Protein AF-A0A1M6WJD6-F1 (afdb_monomer_lite)

Secondary structure (DSSP, 8-state):
------------------PPPSS------S---TTTTHHHHHHHHHHTTHHHHHHHHSPPPSSTTPPPGGGGTS--

Structure (mmCIF, N/CA/C/O backbone):
data_AF-A0A1M6WJD6-F1
#
_entry.id   AF-A0A1M6WJD6-F1
#
loop_
_atom_site.group_PDB
_atom_site.id
_atom_site.type_symbol
_atom_site.label_atom_id
_atom_site.label_alt_id
_atom_site.label_comp_id
_atom_site.label_asym_id
_atom_site.label_entity_id
_atom_site.label_seq_id
_atom_site.pdbx_PDB_ins_code
_atom_site.Cartn_x
_atom_site.Cartn_y
_atom_site.Cartn_z
_atom_site.occupancy
_atom_site.B_iso_or_equiv
_atom_site.auth_seq_id
_atom_site.auth_comp_id
_atom_site.auth_asym_id
_atom_site.auth_atom_id
_atom_site.pdbx_PDB_model_num
ATOM 1 N N . MET A 1 1 ? -27.191 -48.799 -13.785 1.00 37.62 1 MET A N 1
ATOM 2 C CA . MET A 1 1 ? -28.248 -47.800 -13.552 1.00 37.62 1 MET A CA 1
ATOM 3 C C . MET A 1 1 ? -27.650 -46.808 -12.560 1.00 37.62 1 MET A C 1
ATOM 5 O O . MET A 1 1 ? -27.512 -47.156 -11.401 1.00 37.62 1 MET A O 1
ATOM 9 N N . GLU A 1 2 ? -26.839 -45.869 -13.058 1.00 45.22 2 GLU A N 1
ATOM 10 C CA . GLU A 1 2 ? -27.269 -44.515 -13.485 1.00 45.22 2 GLU A CA 1
ATOM 11 C C . GLU A 1 2 ? -27.595 -43.648 -12.245 1.00 45.22 2 GLU A C 1
ATOM 13 O O . GLU A 1 2 ? -28.437 -44.049 -11.458 1.00 45.22 2 GLU A O 1
ATOM 18 N N . LEU A 1 3 ? -26.972 -42.497 -11.954 1.00 45.53 3 LEU A N 1
ATOM 19 C CA . LEU A 1 3 ? -26.120 -41.610 -12.751 1.00 45.53 3 LEU A CA 1
ATOM 20 C C . LEU A 1 3 ? -25.059 -40.901 -11.890 1.00 45.53 3 LEU A C 1
ATOM 22 O O . LEU A 1 3 ? -25.345 -40.352 -10.826 1.00 45.53 3 LEU A O 1
ATOM 26 N N . THR A 1 4 ? -23.845 -40.832 -12.430 1.00 48.12 4 THR A N 1
ATOM 27 C CA . THR A 1 4 ? -22.797 -39.874 -12.072 1.00 48.12 4 THR A CA 1
ATOM 28 C C . THR A 1 4 ? -23.276 -38.471 -12.444 1.00 48.12 4 THR A C 1
ATOM 30 O O . THR A 1 4 ? -23.403 -38.169 -13.627 1.00 48.12 4 THR A O 1
ATOM 33 N N . THR A 1 5 ? -23.529 -37.593 -11.472 1.00 44.62 5 THR A N 1
ATOM 34 C CA . THR A 1 5 ? -23.741 -36.165 -11.765 1.00 44.62 5 THR A CA 1
ATOM 35 C C . THR A 1 5 ? -22.464 -35.402 -11.435 1.00 44.62 5 THR A C 1
ATOM 37 O O . THR A 1 5 ? -22.314 -34.812 -10.371 1.00 44.62 5 THR A O 1
ATOM 40 N N . THR A 1 6 ? -21.509 -35.453 -12.364 1.00 48.88 6 THR A N 1
ATOM 41 C CA . THR A 1 6 ? -20.438 -34.458 -12.452 1.00 48.88 6 THR A CA 1
ATOM 42 C C . THR A 1 6 ? -21.044 -33.204 -13.070 1.00 48.88 6 THR A C 1
ATOM 44 O O . THR A 1 6 ? -21.235 -33.126 -14.280 1.00 48.88 6 THR A O 1
ATOM 47 N N . THR A 1 7 ? -21.345 -32.202 -12.251 1.00 50.31 7 THR A N 1
ATOM 48 C CA . THR A 1 7 ? -21.552 -30.834 -12.738 1.00 50.31 7 THR A CA 1
ATOM 49 C C . THR A 1 7 ? -20.203 -30.135 -12.769 1.00 50.31 7 THR A C 1
ATOM 51 O O . THR A 1 7 ? -19.778 -29.506 -11.802 1.00 50.31 7 THR A O 1
ATOM 54 N N . TYR A 1 8 ? -19.506 -30.286 -13.893 1.00 42.94 8 TYR A N 1
ATOM 55 C CA . TYR A 1 8 ? -18.330 -29.490 -14.220 1.00 42.94 8 TYR A CA 1
ATOM 56 C C . TYR A 1 8 ? -18.825 -28.109 -14.672 1.00 42.94 8 TYR A C 1
ATOM 58 O O . TYR A 1 8 ? -19.188 -27.908 -15.831 1.00 42.94 8 TYR A O 1
ATOM 66 N N . HIS A 1 9 ? -18.895 -27.150 -13.749 1.00 50.69 9 HIS A N 1
ATOM 67 C CA . HIS A 1 9 ? -19.106 -25.750 -14.110 1.00 50.69 9 HIS A CA 1
ATOM 68 C C . HIS A 1 9 ? -17.806 -25.196 -14.706 1.00 50.69 9 HIS A C 1
ATOM 70 O O . HIS A 1 9 ? -16.984 -24.613 -14.010 1.00 50.69 9 HIS A O 1
ATOM 76 N N . GLN A 1 10 ? -17.618 -25.379 -16.016 1.00 55.28 10 GLN A N 1
ATOM 77 C CA . GLN A 1 10 ? -16.640 -24.612 -16.790 1.00 55.28 10 GLN A CA 1
ATOM 78 C C . GLN A 1 10 ? -17.197 -23.204 -17.042 1.00 55.28 10 GLN A C 1
ATOM 80 O O . GLN A 1 10 ? -17.616 -22.868 -18.147 1.00 55.28 10 GLN A O 1
ATOM 85 N N . ARG A 1 11 ? -17.225 -22.365 -16.005 1.00 55.84 11 ARG A N 1
ATOM 86 C CA . ARG A 1 11 ? -17.009 -20.929 -16.209 1.00 55.84 11 ARG A CA 1
ATOM 87 C C . ARG A 1 11 ? -15.502 -20.715 -16.131 1.00 55.84 11 ARG A C 1
ATOM 89 O O . ARG A 1 11 ? -14.833 -21.420 -15.384 1.00 55.84 11 ARG A O 1
ATOM 96 N N . GLY A 1 12 ? -14.957 -19.814 -16.943 1.00 53.06 12 GLY A N 1
ATOM 97 C CA . GLY A 1 12 ? -13.537 -19.446 -16.933 1.00 53.06 12 GLY A CA 1
ATOM 98 C C . GLY A 1 12 ? -13.151 -18.721 -15.645 1.00 53.06 12 GLY A C 1
ATOM 99 O O . GLY A 1 12 ? -12.785 -17.552 -15.669 1.00 53.06 12 GLY A O 1
ATOM 100 N N . GLU A 1 13 ? -13.286 -19.402 -14.518 1.00 56.44 13 GLU A N 1
ATOM 101 C CA . GLU A 1 13 ? -12.947 -18.932 -13.192 1.00 56.44 13 GLU A CA 1
ATOM 102 C C . GLU A 1 13 ? -11.541 -19.460 -12.958 1.00 56.44 13 GLU A C 1
ATOM 104 O O . GLU A 1 13 ? -11.336 -20.640 -12.671 1.00 56.44 13 GLU A O 1
ATOM 109 N N . ALA A 1 14 ? -10.538 -18.606 -13.172 1.00 63.66 14 ALA A N 1
ATOM 110 C CA . ALA A 1 14 ? -9.239 -18.863 -12.579 1.00 63.66 14 ALA A CA 1
ATOM 111 C C . ALA A 1 14 ? -9.512 -19.149 -11.097 1.00 63.66 14 ALA A C 1
ATOM 113 O O . ALA A 1 14 ? -10.077 -18.289 -10.421 1.00 63.66 14 ALA A O 1
ATOM 114 N N . MET A 1 15 ? -9.211 -20.369 -10.635 1.00 60.91 15 MET A N 1
ATOM 115 C CA . MET A 1 15 ? -9.322 -20.743 -9.229 1.00 60.91 15 MET A CA 1
ATOM 116 C C . MET A 1 15 ? -8.418 -19.782 -8.461 1.00 60.91 15 MET A C 1
ATOM 118 O O . MET A 1 15 ? -7.204 -19.961 -8.396 1.00 60.91 15 MET A O 1
ATOM 122 N N . MET A 1 16 ? -9.005 -18.691 -7.988 1.00 69.00 16 MET A N 1
ATOM 123 C CA . MET A 1 16 ? -8.298 -17.665 -7.254 1.00 69.00 16 MET A CA 1
ATOM 124 C C . MET A 1 16 ? -7.999 -18.260 -5.891 1.00 69.00 16 MET A C 1
ATOM 126 O O . MET A 1 16 ? -8.910 -18.586 -5.131 1.00 69.00 16 MET A O 1
ATOM 130 N N . THR A 1 17 ? -6.713 -18.480 -5.628 1.00 75.19 17 THR A N 1
ATOM 131 C CA . THR A 1 17 ? -6.245 -18.955 -4.333 1.00 75.19 17 THR A CA 1
ATOM 132 C C . THR A 1 17 ? -6.793 -18.020 -3.267 1.00 75.19 17 THR A C 1
ATOM 134 O O . THR A 1 17 ? -6.478 -16.830 -3.252 1.00 75.19 17 THR A O 1
ATOM 137 N N . GLN A 1 18 ? -7.643 -18.551 -2.393 1.00 70.44 18 GLN A N 1
ATOM 138 C CA . GLN A 1 18 ? -8.142 -17.798 -1.258 1.00 70.44 18 GLN A CA 1
ATOM 139 C C . GLN A 1 18 ? -6.986 -17.589 -0.278 1.00 70.44 18 GLN A C 1
ATOM 141 O O . GLN A 1 18 ? -6.561 -18.521 0.405 1.00 70.44 18 GLN A O 1
ATOM 146 N N . THR A 1 19 ? -6.466 -16.367 -0.219 1.00 69.75 19 THR A N 1
ATOM 147 C CA . THR A 1 19 ? -5.442 -15.996 0.758 1.00 69.75 19 THR A CA 1
ATOM 148 C C . THR A 1 19 ? -6.103 -15.764 2.110 1.00 69.75 19 THR A C 1
ATOM 150 O O . THR A 1 19 ? -6.989 -14.921 2.247 1.00 69.75 19 THR A O 1
ATOM 153 N N . VAL A 1 20 ? -5.671 -16.516 3.120 1.00 76.56 20 VAL A N 1
ATOM 154 C CA . VAL A 1 20 ? -6.017 -16.243 4.517 1.00 76.56 20 VAL A CA 1
ATOM 155 C C . VAL A 1 20 ? -5.020 -15.217 5.043 1.00 76.56 20 VAL A C 1
ATOM 157 O O . VAL A 1 20 ? -3.812 -15.426 4.941 1.00 76.56 20 VAL A O 1
ATOM 160 N N . LEU A 1 21 ? -5.518 -14.107 5.589 1.00 71.19 21 LEU A N 1
ATOM 161 C CA . LEU A 1 21 ? -4.671 -13.095 6.217 1.00 71.19 21 LEU A CA 1
ATOM 162 C C . LEU A 1 21 ? -3.950 -13.724 7.426 1.00 71.19 21 LEU A C 1
ATOM 164 O O . LEU A 1 21 ? -4.618 -14.331 8.267 1.00 71.19 21 LEU A O 1
ATOM 168 N N . PRO A 1 22 ? -2.616 -13.595 7.560 1.00 74.19 22 PRO A N 1
ATOM 169 C CA . PRO A 1 22 ? -1.843 -14.226 8.635 1.00 74.19 22 PRO A CA 1
ATOM 170 C C . PRO A 1 22 ? -1.975 -13.482 9.978 1.00 74.19 22 PRO A C 1
ATOM 172 O O . PRO A 1 22 ? -1.067 -13.513 10.806 1.00 74.19 22 PRO A O 1
ATOM 175 N N . PHE A 1 23 ? -3.089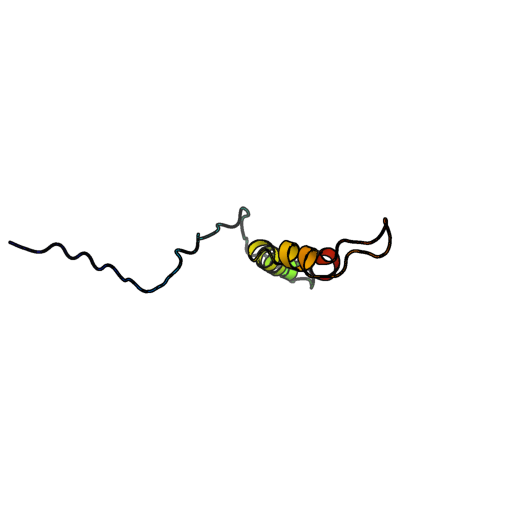 -12.786 10.201 1.00 71.81 23 PHE A N 1
ATOM 176 C CA . PHE A 1 23 ? -3.354 -12.004 11.401 1.00 71.81 23 PHE A CA 1
ATOM 177 C C . PHE A 1 23 ? -4.821 -12.107 11.808 1.00 71.81 23 PHE A C 1
ATOM 179 O O . PHE A 1 23 ? -5.715 -12.352 10.995 1.00 71.81 23 PHE A O 1
ATOM 186 N N . LYS A 1 24 ? -5.067 -11.934 13.106 1.00 68.88 24 LYS A N 1
ATOM 187 C CA . LYS A 1 24 ? -6.399 -12.034 13.689 1.00 68.88 24 LYS A CA 1
ATOM 188 C C . LYS A 1 24 ? -7.062 -10.661 13.706 1.00 68.88 24 LYS A C 1
ATOM 190 O O . LYS A 1 24 ? -6.481 -9.701 14.199 1.00 68.88 24 LYS A O 1
ATOM 195 N N . LEU A 1 25 ? -8.274 -10.589 13.165 1.00 74.38 25 LEU A N 1
ATOM 196 C CA . LEU A 1 25 ? -9.119 -9.404 13.255 1.00 74.38 25 LEU A CA 1
ATOM 197 C C . LEU A 1 25 ? -9.932 -9.471 14.549 1.00 74.38 25 LEU A C 1
ATOM 199 O O . LEU A 1 25 ? -10.592 -10.477 14.816 1.00 74.38 25 LEU A O 1
ATOM 203 N N . GLU A 1 26 ? -9.896 -8.400 15.332 1.00 76.88 26 GLU A N 1
ATOM 204 C CA . GLU A 1 26 ? -10.725 -8.227 16.523 1.00 76.88 26 GLU A CA 1
ATOM 205 C C . GLU A 1 26 ? -11.537 -6.938 16.404 1.00 76.88 26 GLU A C 1
ATOM 207 O O . GLU A 1 26 ? -11.117 -5.973 15.763 1.00 76.88 26 GLU A O 1
ATOM 212 N N . VAL A 1 27 ? -12.731 -6.933 16.996 1.00 77.44 27 VAL A N 1
ATOM 213 C CA . VAL A 1 27 ? -13.556 -5.726 17.061 1.00 77.44 27 VAL A CA 1
ATOM 214 C C . VAL A 1 27 ? -12.977 -4.826 18.143 1.00 77.44 27 VAL A C 1
ATOM 216 O O . VAL A 1 27 ? -12.834 -5.250 19.288 1.00 77.44 27 VAL A O 1
ATOM 219 N N . THR A 1 28 ? -12.680 -3.580 17.790 1.00 76.12 28 THR A N 1
ATOM 220 C CA . THR A 1 28 ? -12.247 -2.554 18.738 1.00 76.12 28 THR A CA 1
ATOM 221 C C . THR A 1 28 ? -13.248 -1.404 18.768 1.00 76.12 28 THR A C 1
ATOM 223 O O . THR A 1 28 ? -13.860 -1.075 17.753 1.00 76.12 28 THR A O 1
ATOM 226 N N . ASN A 1 29 ? -13.416 -0.799 19.945 1.00 80.38 29 ASN A N 1
ATOM 227 C CA . ASN A 1 29 ? -14.167 0.449 20.119 1.00 80.38 29 ASN A CA 1
ATOM 228 C C . ASN A 1 29 ? -13.262 1.683 19.984 1.00 80.38 29 ASN A C 1
ATOM 230 O O . ASN A 1 29 ? -13.712 2.807 20.202 1.00 80.38 29 ASN A O 1
ATOM 234 N N . GLU A 1 30 ? -11.981 1.484 19.673 1.00 77.62 30 GLU A N 1
ATOM 235 C CA . GLU A 1 30 ? -11.080 2.582 19.358 1.00 77.62 30 GLU A CA 1
ATOM 236 C C . GLU A 1 30 ? -11.557 3.304 18.099 1.00 77.62 30 GLU A C 1
ATOM 238 O O . GLU A 1 30 ? -11.947 2.690 17.103 1.00 77.62 30 GLU A O 1
ATOM 243 N N . THR A 1 31 ? -11.520 4.634 18.139 1.00 76.50 31 THR A N 1
ATOM 244 C CA . THR A 1 31 ? -11.807 5.450 16.964 1.00 76.50 31 THR A CA 1
ATOM 245 C C . THR A 1 31 ? -10.825 5.076 15.861 1.00 76.50 31 THR A C 1
ATOM 247 O O . THR A 1 31 ? -9.615 5.225 16.041 1.00 76.50 31 THR A O 1
ATOM 250 N N . ILE A 1 32 ? -11.339 4.635 14.709 1.00 71.00 32 ILE A N 1
ATOM 251 C CA . ILE A 1 32 ? -10.524 4.432 13.509 1.00 71.00 32 ILE A CA 1
ATOM 252 C C . ILE A 1 32 ? -9.825 5.756 13.202 1.00 71.00 32 ILE A C 1
ATOM 254 O O . ILE A 1 32 ? -10.446 6.742 12.803 1.00 71.00 32 ILE A O 1
ATOM 258 N N . THR A 1 33 ? -8.516 5.785 13.430 1.00 73.12 33 THR A N 1
ATOM 259 C CA . THR A 1 33 ? -7.676 6.896 12.998 1.00 73.12 33 THR A CA 1
ATOM 260 C C . THR A 1 33 ? -7.484 6.793 11.489 1.00 73.12 33 THR A C 1
ATOM 262 O O . THR A 1 33 ? -7.608 5.711 10.913 1.00 73.12 33 THR A O 1
ATOM 265 N N . ALA A 1 34 ? -7.154 7.904 10.828 1.00 70.62 34 ALA A N 1
ATOM 266 C CA . ALA A 1 34 ? -6.959 7.931 9.375 1.00 70.62 34 ALA A CA 1
ATOM 267 C C . ALA A 1 34 ? -5.993 6.837 8.862 1.00 70.62 34 ALA A C 1
ATOM 269 O O . ALA A 1 34 ? -6.151 6.359 7.745 1.00 70.62 34 ALA A O 1
ATOM 270 N N . HIS A 1 35 ? -5.042 6.402 9.696 1.00 73.88 35 HIS A N 1
ATOM 271 C CA . HIS A 1 35 ? -4.052 5.379 9.363 1.00 73.88 35 HIS A CA 1
ATOM 272 C C . HIS A 1 35 ? -4.526 3.943 9.647 1.00 73.88 35 HIS A C 1
ATOM 274 O O . HIS A 1 35 ? -4.052 3.014 9.001 1.00 73.88 35 HIS A O 1
ATOM 280 N N . ALA A 1 36 ? -5.487 3.731 10.554 1.00 75.19 36 ALA A N 1
ATOM 281 C CA . ALA A 1 36 ? -5.962 2.388 10.907 1.00 75.19 36 ALA A CA 1
ATOM 282 C C . ALA A 1 36 ? -6.658 1.679 9.727 1.00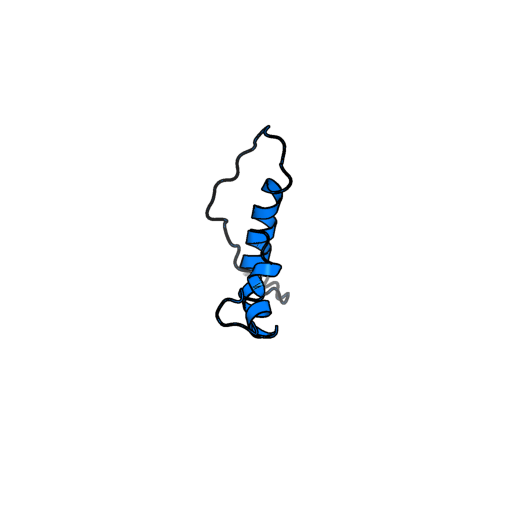 75.19 36 ALA A C 1
ATOM 284 O O . ALA A 1 36 ? -6.539 0.466 9.569 1.00 75.19 36 ALA A O 1
ATOM 285 N N . GLY A 1 37 ? -7.328 2.436 8.852 1.00 77.12 37 GLY A N 1
ATOM 286 C CA . GLY A 1 37 ? -7.926 1.896 7.625 1.00 77.12 37 GLY A CA 1
ATOM 287 C C . GLY A 1 37 ? -6.915 1.560 6.522 1.00 77.12 37 GLY A C 1
ATOM 288 O O . GLY A 1 37 ? -7.244 0.811 5.601 1.00 77.12 37 GLY A O 1
ATOM 289 N N . LEU A 1 38 ? -5.686 2.082 6.605 1.00 85.56 38 LEU A N 1
ATOM 290 C CA . LEU A 1 38 ? -4.688 1.923 5.547 1.00 85.56 38 LEU A CA 1
ATOM 291 C C . LEU A 1 38 ? -4.039 0.542 5.540 1.00 85.56 38 LEU A C 1
ATOM 293 O O . LEU A 1 38 ? -3.597 0.118 4.483 1.00 85.56 38 LEU A O 1
ATOM 297 N N . VAL A 1 39 ? -4.052 -0.199 6.653 1.00 84.38 39 VAL A N 1
ATOM 298 C CA . VAL A 1 39 ? -3.491 -1.562 6.707 1.00 84.38 39 VAL A CA 1
ATOM 299 C C . VAL A 1 39 ? -4.207 -2.496 5.729 1.00 84.38 39 VAL A C 1
ATOM 301 O O . VAL A 1 39 ? -3.563 -3.202 4.960 1.00 84.38 39 VAL A O 1
ATOM 304 N N . VAL A 1 40 ? -5.543 -2.460 5.695 1.00 84.06 40 VAL A N 1
ATOM 305 C CA . VAL A 1 40 ? -6.333 -3.285 4.763 1.00 84.06 40 VAL A CA 1
ATOM 306 C C . VAL A 1 40 ? -6.065 -2.877 3.314 1.00 84.06 40 VAL A C 1
ATOM 308 O O . VAL A 1 40 ? -5.942 -3.728 2.435 1.00 84.06 40 VAL A O 1
ATOM 311 N N . PHE A 1 41 ? -5.949 -1.572 3.060 1.00 85.44 41 PHE A N 1
ATOM 312 C CA . PHE A 1 41 ? -5.630 -1.058 1.733 1.00 85.44 41 PHE A CA 1
ATOM 313 C C . PHE A 1 41 ? -4.199 -1.423 1.298 1.00 85.44 41 PHE A C 1
ATOM 315 O O . PHE A 1 41 ? -3.999 -1.832 0.156 1.00 85.44 41 PHE A O 1
ATOM 322 N N . GLY A 1 42 ? -3.228 -1.355 2.210 1.00 88.38 42 GLY A N 1
ATOM 323 C CA . GLY A 1 42 ? -1.840 -1.755 1.990 1.00 88.38 42 GLY A CA 1
ATOM 324 C C . GLY A 1 42 ? -1.722 -3.234 1.636 1.00 88.38 42 GLY A C 1
ATOM 325 O O . GLY A 1 42 ? -1.137 -3.565 0.608 1.00 88.38 42 GLY A O 1
ATOM 326 N N . GLU A 1 43 ? -2.371 -4.116 2.397 1.00 86.69 43 GLU A N 1
ATOM 327 C CA . GLU A 1 43 ? -2.413 -5.557 2.101 1.00 86.69 43 GLU A CA 1
ATOM 328 C C . GLU A 1 43 ? -3.087 -5.859 0.757 1.00 86.69 43 GLU A C 1
ATOM 330 O O . GLU A 1 43 ? -2.628 -6.714 -0.001 1.00 86.69 43 GLU A O 1
ATOM 335 N N . PHE A 1 44 ? -4.151 -5.131 0.408 1.00 87.44 44 PHE A N 1
ATOM 336 C CA . PHE A 1 44 ? -4.797 -5.266 -0.897 1.00 87.44 44 PHE A CA 1
ATOM 337 C C . PHE A 1 44 ? -3.851 -4.886 -2.048 1.00 87.44 44 PHE A C 1
ATOM 339 O O . PHE A 1 44 ? -3.692 -5.644 -3.007 1.00 87.44 44 PHE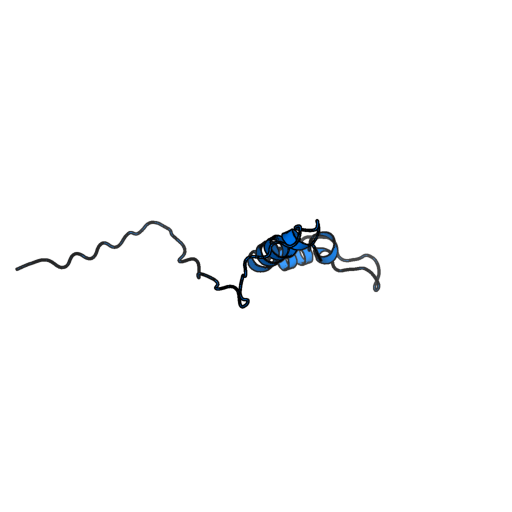 A O 1
ATOM 346 N N . VAL A 1 45 ? -3.183 -3.736 -1.938 1.00 90.25 45 VAL A N 1
ATOM 347 C CA . VAL A 1 45 ? -2.192 -3.249 -2.910 1.00 90.25 45 VAL A CA 1
ATOM 348 C C . VAL A 1 45 ? -1.011 -4.219 -3.036 1.00 90.25 45 VAL A C 1
ATOM 350 O O . VAL A 1 45 ? -0.570 -4.521 -4.153 1.00 90.25 45 VAL A O 1
ATOM 353 N N . HIS A 1 46 ? -0.542 -4.754 -1.908 1.00 88.56 46 HIS A N 1
ATOM 354 C CA . HIS A 1 46 ? 0.529 -5.741 -1.849 1.00 88.56 46 HIS A CA 1
ATOM 355 C C . HIS A 1 46 ? 0.120 -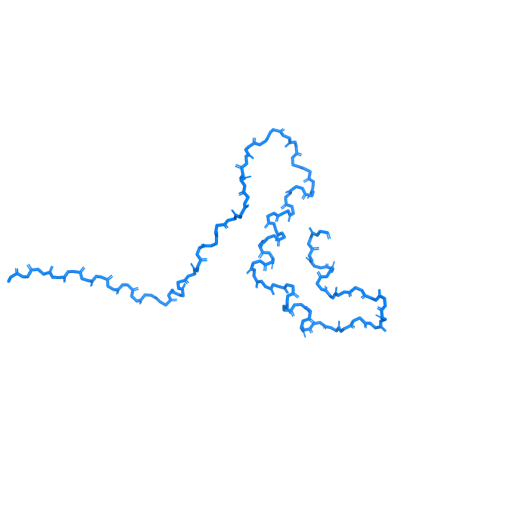7.063 -2.513 1.00 88.56 46 HIS A C 1
ATOM 357 O O . HIS A 1 46 ? 0.834 -7.564 -3.384 1.00 88.56 46 HIS A O 1
ATOM 363 N N . GLY A 1 47 ? -1.061 -7.592 -2.176 1.00 88.50 47 GLY A N 1
ATOM 364 C CA . GLY A 1 47 ? -1.603 -8.836 -2.729 1.00 88.50 47 GLY A CA 1
ATOM 365 C C . GLY A 1 47 ? -1.874 -8.777 -4.236 1.00 88.50 47 GLY A C 1
ATOM 366 O O . GLY A 1 47 ? -1.718 -9.781 -4.929 1.00 88.50 47 GLY A O 1
ATOM 367 N N . LEU A 1 48 ? -2.199 -7.596 -4.772 1.00 91.56 48 LEU A N 1
ATOM 368 C CA . LEU A 1 48 ? -2.292 -7.362 -6.219 1.00 91.56 48 LEU A CA 1
ATOM 369 C C . LEU A 1 48 ? -0.927 -7.339 -6.931 1.00 91.56 48 LEU A C 1
ATOM 371 O O . LEU A 1 48 ? -0.877 -7.308 -8.163 1.00 91.56 48 LEU A O 1
ATOM 375 N N . GLY A 1 49 ? 0.184 -7.302 -6.191 1.00 92.69 49 GLY A N 1
ATOM 376 C CA . GLY A 1 49 ? 1.522 -7.136 -6.755 1.00 92.69 49 GLY A CA 1
ATOM 377 C C . GLY A 1 49 ? 1.759 -5.744 -7.351 1.00 92.69 49 GLY A C 1
ATOM 378 O O . GLY A 1 49 ? 2.655 -5.574 -8.186 1.00 92.69 49 GLY A O 1
ATOM 379 N N . LEU A 1 50 ? 0.975 -4.736 -6.946 1.00 93.12 50 LEU A N 1
ATOM 380 C CA . LEU A 1 50 ? 1.043 -3.391 -7.520 1.00 93.12 50 LEU A CA 1
ATOM 381 C C . LEU A 1 50 ? 2.426 -2.759 -7.322 1.00 93.12 50 LEU A C 1
ATOM 383 O O . LEU A 1 50 ? 2.951 -2.156 -8.256 1.00 93.12 50 LEU A O 1
ATOM 387 N N . ASN A 1 51 ? 3.066 -2.975 -6.171 1.00 93.00 51 ASN A N 1
ATOM 388 C CA . ASN A 1 51 ? 4.420 -2.479 -5.896 1.00 93.00 51 ASN A CA 1
ATOM 389 C C . ASN A 1 51 ? 5.426 -2.958 -6.956 1.00 93.00 51 ASN A C 1
ATOM 391 O O . ASN A 1 51 ? 6.234 -2.177 -7.463 1.00 93.00 51 ASN A O 1
ATOM 395 N N . ALA A 1 52 ? 5.345 -4.235 -7.345 1.00 94.25 52 ALA A N 1
ATOM 396 C CA . ALA A 1 52 ? 6.216 -4.816 -8.363 1.00 94.25 52 ALA A CA 1
ATOM 397 C C . ALA A 1 52 ? 5.930 -4.235 -9.756 1.00 94.25 52 ALA A C 1
ATOM 399 O O . ALA A 1 52 ? 6.858 -3.962 -10.52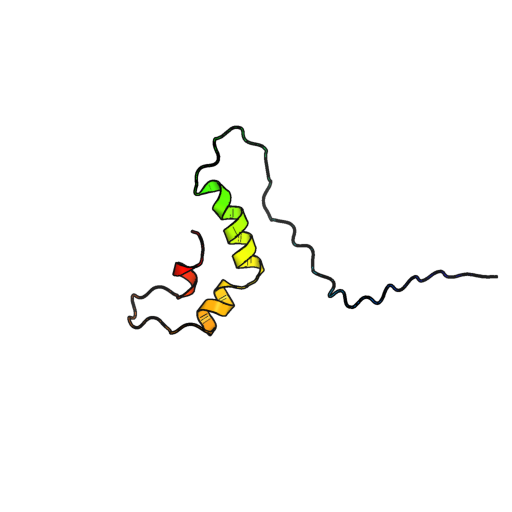1 1.00 94.25 52 ALA A O 1
ATOM 400 N N . LEU A 1 53 ? 4.655 -4.011 -10.086 1.00 96.06 53 LEU A N 1
ATOM 401 C CA . LEU A 1 53 ? 4.256 -3.355 -11.333 1.00 96.06 53 LEU A CA 1
ATOM 402 C C . LEU A 1 53 ? 4.771 -1.913 -11.393 1.00 96.06 53 LEU A C 1
ATOM 404 O O . LEU A 1 53 ? 5.334 -1.504 -12.406 1.00 96.06 53 LEU A O 1
ATOM 408 N N . VAL A 1 54 ? 4.619 -1.159 -10.312 1.00 95.50 54 VAL A N 1
ATOM 409 C CA . VAL A 1 54 ? 5.032 0.243 -10.220 1.00 95.50 54 VAL A CA 1
ATOM 410 C C . VAL A 1 54 ? 6.547 0.369 -10.353 1.00 95.50 54 VAL A C 1
ATOM 412 O O . VAL A 1 54 ? 7.025 1.106 -11.214 1.00 95.50 54 VAL A O 1
ATOM 415 N N . ASN A 1 55 ? 7.307 -0.429 -9.603 1.00 95.00 55 ASN A N 1
ATOM 416 C CA . ASN A 1 55 ? 8.770 -0.429 -9.682 1.00 95.00 55 ASN A CA 1
ATOM 417 C C . ASN A 1 55 ? 9.308 -0.851 -11.058 1.00 95.00 55 ASN A C 1
ATOM 419 O O . ASN A 1 55 ? 10.412 -0.456 -11.428 1.00 95.00 55 ASN A O 1
ATOM 423 N N . ARG A 1 56 ? 8.548 -1.651 -11.820 1.00 96.31 56 ARG A N 1
ATOM 424 C CA . ARG A 1 56 ? 8.934 -2.082 -13.170 1.00 96.31 56 ARG A CA 1
ATOM 425 C C . ARG A 1 56 ? 8.636 -1.038 -14.243 1.00 96.31 56 ARG A C 1
ATOM 427 O O . ARG A 1 56 ? 9.411 -0.922 -15.187 1.00 96.31 56 ARG A O 1
ATOM 434 N N . ASN A 1 57 ? 7.496 -0.356 -14.149 1.00 96.81 57 ASN A N 1
ATOM 435 C CA . ASN A 1 57 ? 6.989 0.483 -15.239 1.00 96.81 57 ASN A CA 1
ATOM 436 C C . ASN A 1 57 ? 7.266 1.978 -15.043 1.00 96.81 57 ASN A C 1
ATOM 438 O O . ASN A 1 57 ? 7.256 2.718 -16.025 1.00 96.81 57 ASN A O 1
ATOM 442 N N . LEU A 1 58 ? 7.499 2.438 -13.810 1.00 95.31 58 LEU A N 1
ATOM 443 C CA . LEU A 1 58 ? 7.835 3.836 -13.556 1.00 95.31 58 LEU A CA 1
ATOM 444 C C . LEU A 1 58 ? 9.340 4.103 -13.714 1.00 95.31 58 LEU A C 1
ATOM 446 O O . LEU A 1 58 ? 10.157 3.191 -13.554 1.00 95.31 58 LEU A O 1
ATOM 450 N N . PRO A 1 59 ? 9.727 5.358 -14.019 1.00 94.38 59 PRO A N 1
ATOM 451 C CA . PRO A 1 59 ? 11.126 5.749 -14.078 1.00 94.38 59 PRO A CA 1
ATOM 452 C C . PRO A 1 59 ? 11.868 5.408 -12.788 1.00 94.38 59 PRO A C 1
ATOM 454 O O . PRO A 1 59 ? 11.352 5.579 -11.683 1.00 94.38 59 PRO A O 1
ATOM 457 N N . LYS A 1 60 ? 13.117 4.961 -12.939 1.00 92.19 60 LYS A N 1
ATOM 458 C CA . LYS A 1 60 ? 14.008 4.769 -11.797 1.00 92.19 60 LYS A CA 1
ATOM 459 C C . LYS A 1 60 ? 14.319 6.111 -11.128 1.00 92.19 60 LYS A C 1
ATOM 461 O O . LYS A 1 60 ? 14.280 7.150 -11.794 1.00 92.19 60 LYS A O 1
ATOM 466 N N . PRO A 1 61 ? 14.693 6.099 -9.841 1.00 91.88 61 PRO A N 1
ATOM 467 C CA . PRO A 1 61 ? 15.085 7.317 -9.156 1.00 91.88 61 PRO A CA 1
ATOM 468 C C . PRO A 1 61 ? 16.309 7.936 -9.837 1.00 91.8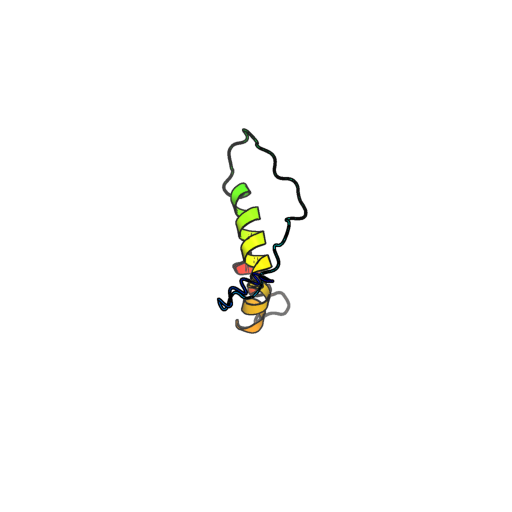8 61 PRO A C 1
ATOM 470 O O . PRO A 1 61 ? 17.267 7.238 -10.166 1.00 91.88 61 PRO A O 1
ATOM 473 N N . GLY A 1 62 ? 16.283 9.253 -10.045 1.00 90.69 62 GLY A N 1
ATOM 474 C CA . GLY A 1 62 ? 17.392 9.981 -10.676 1.00 90.69 62 GLY A CA 1
ATOM 475 C C . GLY A 1 62 ? 18.626 10.145 -9.779 1.00 90.69 62 GLY A C 1
ATOM 476 O O . GLY A 1 62 ? 19.668 10.591 -10.245 1.00 90.69 62 GLY A O 1
ATOM 477 N N . SER A 1 63 ? 18.514 9.790 -8.497 1.00 92.19 63 SER A N 1
ATOM 478 C CA . SER A 1 63 ? 19.579 9.849 -7.495 1.00 92.19 63 SER A CA 1
ATOM 479 C C . SER A 1 63 ? 19.748 8.485 -6.834 1.00 92.19 63 SER A C 1
ATOM 481 O O . SER A 1 63 ? 18.761 7.791 -6.597 1.00 92.19 63 SER A O 1
ATOM 483 N N . GLY A 1 64 ? 20.984 8.135 -6.460 1.00 88.94 64 GLY A N 1
ATOM 484 C CA . GLY A 1 64 ? 21.271 6.932 -5.668 1.00 88.94 64 GLY A CA 1
ATOM 485 C C . GLY A 1 64 ? 20.642 6.943 -4.268 1.00 88.94 64 GLY A C 1
ATOM 486 O O . GLY A 1 64 ? 20.507 5.888 -3.663 1.00 88.94 64 GLY A O 1
ATOM 487 N N . ALA A 1 65 ? 20.219 8.113 -3.779 1.00 92.19 65 ALA A N 1
ATOM 488 C CA . ALA A 1 65 ? 19.466 8.267 -2.532 1.00 92.19 65 ALA A CA 1
ATOM 489 C C . ALA A 1 65 ? 17.939 8.326 -2.744 1.00 92.19 65 ALA A C 1
ATOM 491 O O . ALA A 1 65 ? 17.196 8.603 -1.806 1.00 92.19 65 ALA A O 1
ATOM 492 N N . GLY A 1 66 ? 17.458 8.150 -3.977 1.00 91.19 66 GLY A N 1
ATOM 493 C CA . GLY A 1 66 ? 16.036 8.245 -4.283 1.00 91.19 66 GLY A CA 1
ATOM 494 C C . GLY A 1 66 ? 15.258 6.995 -3.870 1.00 91.19 66 GLY A C 1
ATOM 495 O O . GLY A 1 66 ? 15.748 5.873 -3.988 1.00 91.19 66 GLY A O 1
ATOM 496 N N . TYR A 1 67 ? 14.021 7.197 -3.420 1.00 92.62 67 TYR A N 1
ATOM 497 C CA . TYR A 1 67 ? 13.112 6.112 -3.057 1.00 92.62 67 TYR A CA 1
ATOM 498 C C . TYR A 1 67 ? 12.633 5.336 -4.278 1.00 92.62 67 TYR A C 1
ATOM 500 O O . TYR A 1 67 ? 12.444 5.908 -5.352 1.00 92.62 67 TYR A O 1
ATOM 508 N N . ALA A 1 68 ? 12.376 4.040 -4.097 1.00 93.12 68 ALA A N 1
ATOM 509 C CA . ALA A 1 68 ? 11.712 3.231 -5.110 1.00 93.12 68 ALA A CA 1
ATOM 510 C C . ALA A 1 68 ? 10.343 3.844 -5.473 1.00 93.12 68 ALA A C 1
ATOM 512 O O . ALA A 1 68 ? 9.657 4.342 -4.579 1.00 93.12 68 ALA A O 1
ATOM 513 N N . PRO A 1 69 ? 9.903 3.787 -6.744 1.00 94.06 69 PRO A N 1
ATOM 514 C CA . PRO A 1 69 ? 8.617 4.355 -7.145 1.00 94.06 69 PRO A CA 1
ATOM 515 C C . PRO A 1 69 ? 7.417 3.842 -6.330 1.00 94.06 69 PRO A C 1
ATOM 517 O O . PRO A 1 69 ? 6.476 4.595 -6.090 1.00 94.06 69 PRO A O 1
ATOM 520 N N . SER A 1 70 ? 7.459 2.592 -5.854 1.00 93.50 70 SER A N 1
ATOM 521 C CA . SER A 1 70 ? 6.410 2.021 -5.000 1.00 93.50 70 SER A CA 1
ATOM 522 C C . SER A 1 70 ? 6.253 2.732 -3.654 1.00 93.50 70 SER A C 1
ATOM 524 O O . SER A 1 70 ? 5.153 2.759 -3.119 1.00 93.50 70 SER A O 1
ATOM 526 N N . ALA A 1 71 ? 7.304 3.367 -3.128 1.00 91.69 71 ALA A N 1
ATOM 527 C CA . ALA A 1 71 ? 7.254 4.068 -1.843 1.00 91.69 71 ALA A CA 1
ATOM 528 C C . ALA A 1 71 ? 6.321 5.294 -1.851 1.00 91.69 71 ALA A C 1
ATOM 530 O O . ALA A 1 71 ? 5.974 5.809 -0.798 1.00 91.69 71 ALA A O 1
ATOM 531 N N . PHE A 1 72 ? 5.920 5.779 -3.030 1.00 89.00 72 PHE A N 1
ATOM 532 C CA . PHE A 1 72 ? 4.978 6.896 -3.165 1.00 89.00 72 PHE A CA 1
ATOM 533 C C . PHE A 1 72 ? 3.513 6.452 -3.278 1.00 89.00 72 PHE A C 1
ATOM 535 O O . PHE A 1 72 ? 2.618 7.294 -3.254 1.00 89.00 72 PHE A O 1
ATOM 542 N N . VAL A 1 73 ? 3.267 5.155 -3.467 1.00 85.44 73 VAL A N 1
ATOM 543 C CA . VAL A 1 73 ? 1.926 4.578 -3.663 1.00 85.44 73 VAL A CA 1
ATOM 544 C C . VAL A 1 73 ? 1.551 3.582 -2.574 1.00 85.44 73 VAL A C 1
ATOM 546 O O . VAL A 1 73 ? 0.363 3.350 -2.360 1.00 85.44 73 VAL A O 1
ATOM 549 N N . GLU A 1 74 ? 2.535 2.999 -1.891 1.00 85.06 74 GLU A N 1
ATOM 550 C CA . GLU A 1 74 ? 2.298 2.162 -0.725 1.00 85.06 74 GLU A CA 1
ATOM 551 C C . GLU A 1 74 ? 1.867 3.046 0.458 1.00 85.06 74 GLU A C 1
ATOM 553 O O . GLU A 1 74 ? 2.556 4.011 0.789 1.00 85.06 74 GLU A O 1
ATOM 558 N N . PRO A 1 75 ? 0.705 2.772 1.070 1.00 71.38 75 PRO A N 1
ATOM 559 C CA . PRO A 1 75 ? 0.153 3.587 2.143 1.00 71.38 75 PRO A CA 1
ATOM 560 C C . PRO A 1 75 ? 0.782 3.208 3.495 1.00 71.38 75 PRO A C 1
ATOM 562 O O . PRO A 1 75 ? 0.059 2.755 4.380 1.00 71.38 75 PRO A O 1
ATOM 565 N N . LEU A 1 76 ? 2.105 3.334 3.651 1.00 63.94 76 LEU A N 1
ATOM 566 C CA . LEU A 1 76 ? 2.825 3.103 4.916 1.00 63.94 76 LEU A CA 1
ATOM 567 C C . LEU A 1 76 ? 4.020 4.051 5.071 1.00 63.94 76 LEU A C 1
ATOM 569 O O . LEU A 1 76 ? 4.895 4.054 4.178 1.00 63.94 76 LEU A O 1
#

Organism: NCBI:txid1121393

pLDDT: mean 77.48, std 16.01, range [37.62, 96.81]

Foldseek 3Di:
DDDDPDPPPPDVDPPPPDDDDPDDDDDDPDDCDPLNVLVVVLVVCVVVVVLVVQQVPDDDDPDPPDDRRSVVVRSD

Sequence (76 aa):
MELTTTTYHQRGEAMMTQTVLPFKLEVTNETITAHAGLVVFGEFVHGLGLNALVNRNLPKPGSGAGYAPSAFVEPL

Radius of gyration: 20.84 Å; chains: 1; bounding box: 50×58×37 Å